Protein AF-A0A1A8GW87-F1 (afdb_monomer_lite)

Structure (mmCIF, N/CA/C/O backbone):
data_AF-A0A1A8GW87-F1
#
_entry.id   AF-A0A1A8GW87-F1
#
loop_
_atom_site.group_PDB
_atom_site.id
_atom_site.type_symbol
_atom_site.label_atom_id
_atom_site.label_alt_id
_atom_site.label_comp_id
_atom_site.label_asym_id
_atom_site.label_entity_id
_atom_site.label_seq_id
_atom_site.pdbx_PDB_ins_code
_atom_site.Cartn_x
_atom_site.Cartn_y
_atom_site.Cartn_z
_atom_site.occupancy
_atom_site.B_iso_or_equiv
_atom_site.auth_seq_id
_atom_site.auth_comp_id
_atom_site.auth_asym_id
_atom_site.auth_atom_id
_atom_site.pdbx_PDB_model_num
ATOM 1 N N . PRO A 1 1 ? -24.512 -57.354 -0.047 1.00 41.69 1 PRO A N 1
ATOM 2 C CA . PRO A 1 1 ? -24.000 -56.115 0.581 1.00 41.69 1 PRO A CA 1
ATOM 3 C C . PRO A 1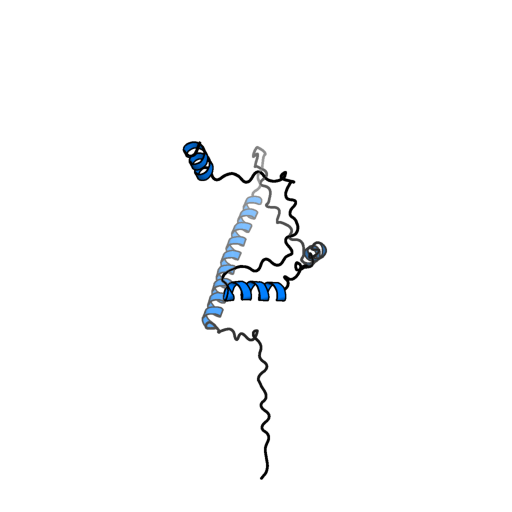 1 ? -22.512 -55.915 0.255 1.00 41.69 1 PRO A C 1
ATOM 5 O O . PRO A 1 1 ? -21.663 -56.578 0.838 1.00 41.69 1 PRO A O 1
ATOM 8 N N . VAL A 1 2 ? -22.211 -55.064 -0.728 1.00 41.47 2 VAL A N 1
ATOM 9 C CA . VAL A 1 2 ? -20.835 -54.670 -1.067 1.00 41.47 2 VAL A CA 1
ATOM 10 C C . VAL A 1 2 ? -20.793 -53.146 -1.018 1.00 41.47 2 VAL A C 1
ATOM 12 O O . VAL A 1 2 ? -21.455 -52.480 -1.809 1.00 41.47 2 VAL A O 1
ATOM 15 N N . GLU A 1 3 ? -20.085 -52.605 -0.031 1.00 46.72 3 GLU A N 1
ATOM 16 C CA . GLU A 1 3 ? -19.900 -51.169 0.182 1.00 46.72 3 GLU A CA 1
ATOM 17 C C . GLU A 1 3 ? -18.801 -50.653 -0.759 1.00 46.72 3 GLU A C 1
ATOM 19 O O . GLU A 1 3 ? -17.634 -51.023 -0.630 1.00 46.72 3 GLU A O 1
ATOM 24 N N . ILE A 1 4 ? -19.160 -49.796 -1.715 1.00 53.28 4 ILE A N 1
ATOM 25 C CA . ILE A 1 4 ? -18.197 -49.087 -2.566 1.00 53.28 4 ILE A CA 1
ATOM 26 C C . ILE A 1 4 ? -17.967 -47.711 -1.939 1.00 53.28 4 ILE A C 1
ATOM 28 O O . ILE A 1 4 ? -18.807 -46.820 -2.050 1.00 53.28 4 ILE A O 1
ATOM 32 N N . LYS A 1 5 ? -16.821 -47.519 -1.275 1.00 51.31 5 LYS A N 1
ATOM 33 C CA . LYS A 1 5 ? -16.384 -46.190 -0.824 1.00 51.31 5 LYS A CA 1
ATOM 34 C C . LYS A 1 5 ? -15.950 -45.359 -2.032 1.00 51.31 5 LYS A C 1
ATOM 36 O O . LYS A 1 5 ? -14.882 -45.584 -2.594 1.00 51.31 5 LYS A O 1
ATOM 41 N N . GLN A 1 6 ? -16.763 -44.376 -2.409 1.00 53.22 6 GLN A N 1
ATOM 42 C CA . GLN A 1 6 ? -16.351 -43.312 -3.323 1.00 53.22 6 GLN A CA 1
ATOM 43 C C . GLN A 1 6 ? -15.390 -42.367 -2.592 1.00 53.22 6 GLN A C 1
ATOM 45 O O . GLN A 1 6 ? -15.742 -41.753 -1.586 1.00 53.22 6 GLN A O 1
ATOM 50 N N . LYS A 1 7 ? -14.156 -42.262 -3.088 1.00 56.09 7 LYS A N 1
ATOM 51 C CA . LYS A 1 7 ? -13.172 -41.280 -2.630 1.00 56.09 7 LYS A CA 1
ATOM 52 C C . LYS A 1 7 ? -13.390 -40.000 -3.440 1.00 56.09 7 LYS A C 1
ATOM 54 O O . LYS A 1 7 ? -13.170 -40.003 -4.645 1.00 56.09 7 LYS A O 1
ATOM 59 N N . MET A 1 8 ? -13.867 -38.933 -2.800 1.00 49.59 8 MET A N 1
ATOM 60 C CA . MET A 1 8 ? -13.921 -37.609 -3.424 1.00 49.59 8 MET A CA 1
ATOM 61 C C . MET A 1 8 ? -12.509 -37.017 -3.468 1.00 49.59 8 MET A C 1
ATOM 63 O O . MET A 1 8 ? -11.882 -36.831 -2.427 1.00 49.59 8 MET A O 1
ATOM 67 N N . GLU A 1 9 ? -12.013 -36.726 -4.668 1.00 59.53 9 GLU A N 1
ATOM 68 C CA . GLU A 1 9 ? -10.845 -35.870 -4.877 1.00 59.53 9 GLU A CA 1
ATOM 69 C C . GLU A 1 9 ? -11.322 -34.422 -5.034 1.00 59.53 9 GLU A C 1
ATOM 71 O O . GLU A 1 9 ? -12.199 -34.128 -5.848 1.00 59.53 9 GLU A O 1
ATOM 76 N N . THR A 1 10 ? -10.776 -33.509 -4.234 1.00 57.62 10 THR A N 1
ATOM 77 C CA . THR A 1 10 ? -11.058 -32.074 -4.335 1.00 57.62 10 THR A CA 1
ATOM 78 C C . THR A 1 10 ? -10.072 -31.405 -5.301 1.00 57.62 10 THR A C 1
ATOM 80 O O . THR A 1 10 ? -8.873 -31.696 -5.255 1.00 57.62 10 THR A O 1
ATOM 83 N N . PRO A 1 11 ? -10.526 -30.486 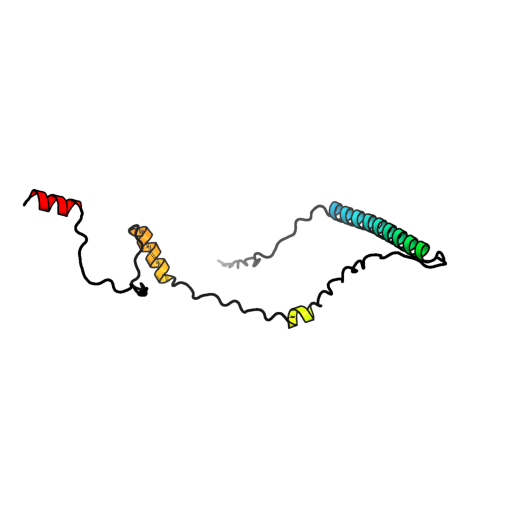-6.176 1.00 58.44 11 PRO A N 1
ATOM 84 C CA . PRO A 1 11 ? -9.636 -29.772 -7.079 1.00 58.44 11 PRO A CA 1
ATOM 85 C C . PRO A 1 11 ? -8.837 -28.730 -6.291 1.00 58.44 11 PRO A C 1
ATOM 87 O O . PRO A 1 11 ? -9.355 -27.695 -5.872 1.00 58.44 11 PRO A O 1
ATOM 90 N N . SER A 1 12 ? -7.550 -29.003 -6.093 1.00 57.72 12 SER A N 1
ATOM 91 C CA . SER A 1 12 ? -6.590 -28.024 -5.585 1.00 57.72 12 SER A CA 1
ATOM 92 C C . SER A 1 12 ? -6.289 -26.999 -6.685 1.00 57.72 12 SER A C 1
ATOM 94 O O . SER A 1 12 ? -5.472 -27.238 -7.572 1.00 57.72 12 SER A O 1
ATOM 96 N N . GLY A 1 13 ? -6.994 -25.867 -6.672 1.00 62.59 13 GLY A N 1
ATOM 97 C CA . GLY A 1 13 ? -6.798 -24.766 -7.616 1.00 62.59 13 GLY A CA 1
ATOM 98 C C . GLY A 1 13 ? -6.857 -23.422 -6.900 1.00 62.59 13 GLY A C 1
ATOM 99 O O . GLY A 1 13 ? -7.938 -22.907 -6.638 1.00 62.59 13 GLY A O 1
ATOM 100 N N . GLY A 1 14 ? -5.694 -22.866 -6.556 1.00 71.56 14 GLY A N 1
ATOM 101 C CA . GLY A 1 14 ? -5.579 -21.610 -5.810 1.00 71.56 14 GLY A CA 1
ATOM 102 C C . GLY A 1 14 ? -5.787 -20.338 -6.645 1.00 71.56 14 GLY A C 1
ATOM 103 O O . GLY A 1 14 ? -5.744 -20.357 -7.875 1.00 71.56 14 GLY A O 1
ATOM 104 N N . LEU A 1 15 ? -5.930 -19.224 -5.917 1.00 66.88 15 LEU A N 1
ATOM 105 C CA . LEU A 1 15 ? -6.212 -17.821 -6.291 1.00 66.88 15 LEU A CA 1
ATOM 106 C C . LEU A 1 15 ? -5.467 -17.233 -7.513 1.00 66.88 15 LEU A C 1
ATOM 108 O O . LEU A 1 15 ? -5.811 -16.156 -7.989 1.00 66.88 15 LEU A O 1
ATOM 112 N N . TRP A 1 16 ? -4.456 -17.919 -8.039 1.00 66.75 16 TRP A N 1
ATOM 113 C CA . TRP A 1 16 ? -3.618 -17.443 -9.142 1.00 66.75 16 TRP A CA 1
ATOM 114 C C . TRP A 1 16 ? -4.024 -17.970 -10.518 1.00 66.75 16 TRP A C 1
ATOM 116 O O . TRP A 1 16 ? -3.422 -17.592 -11.523 1.00 66.75 16 TRP A O 1
ATOM 126 N N . ASN A 1 17 ? -5.066 -18.796 -10.597 1.00 64.75 17 ASN A N 1
ATOM 127 C CA . ASN A 1 17 ? -5.612 -19.211 -11.882 1.00 64.75 17 ASN A CA 1
ATOM 128 C C . ASN A 1 17 ? -6.568 -18.148 -12.422 1.00 64.75 17 ASN A C 1
ATOM 130 O O . ASN A 1 17 ? -7.745 -18.1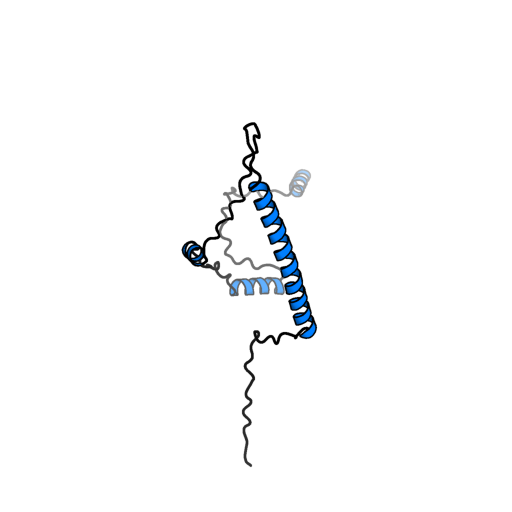15 -12.077 1.00 64.75 17 ASN A O 1
ATOM 134 N N . ASN A 1 18 ? -6.049 -17.276 -13.288 1.00 62.44 18 ASN A N 1
ATOM 135 C CA . ASN A 1 18 ? -6.848 -16.268 -13.975 1.00 62.44 18 ASN A CA 1
ATOM 136 C C . ASN A 1 18 ? -6.863 -16.549 -15.490 1.00 62.44 18 ASN A C 1
ATOM 138 O O . ASN A 1 18 ? -5.881 -16.241 -16.179 1.00 62.44 18 ASN A O 1
ATOM 142 N N . PRO A 1 19 ? -7.932 -17.155 -16.041 1.00 64.94 19 PRO A N 1
ATOM 143 C CA . PRO A 1 19 ? -8.044 -17.353 -17.476 1.00 64.94 19 PRO A CA 1
ATOM 144 C C . PRO A 1 19 ? -8.359 -15.998 -18.114 1.00 64.94 19 PRO A C 1
ATOM 146 O O . PRO A 1 19 ? -9.461 -15.470 -17.988 1.00 64.94 19 PRO A O 1
ATOM 149 N N . ARG A 1 20 ? -7.368 -15.385 -18.770 1.00 63.38 20 ARG A N 1
ATOM 150 C CA . ARG A 1 20 ? -7.554 -14.078 -19.413 1.00 63.38 20 ARG A CA 1
ATOM 151 C C . ARG A 1 20 ? -8.672 -14.168 -20.453 1.00 63.38 20 ARG A C 1
ATOM 153 O O . ARG A 1 20 ? -8.561 -14.925 -21.415 1.00 63.38 20 ARG A O 1
ATOM 160 N N . LEU A 1 21 ? -9.703 -13.340 -20.285 1.00 56.50 21 LEU A N 1
ATOM 161 C CA . LEU A 1 21 ? -10.728 -13.096 -21.296 1.00 56.50 21 LEU A CA 1
ATOM 162 C C . LEU A 1 21 ? -10.049 -12.586 -22.571 1.00 56.50 21 LEU A C 1
ATOM 164 O O . LEU A 1 21 ? -9.459 -11.503 -22.591 1.00 56.50 21 LEU A O 1
ATOM 168 N N . SER A 1 22 ? -10.104 -13.375 -23.641 1.00 59.25 22 SER A N 1
ATOM 169 C CA . SER A 1 22 ? -9.583 -12.962 -24.936 1.00 59.25 22 SER A CA 1
ATOM 170 C C . SER A 1 22 ? -10.503 -11.892 -25.516 1.00 59.25 22 SER A C 1
ATOM 172 O O . SER A 1 22 ? -11.496 -12.206 -26.175 1.00 59.25 22 SER A O 1
ATOM 174 N N . ARG A 1 23 ? -10.167 -10.616 -25.304 1.00 59.97 23 ARG A N 1
ATOM 175 C CA . ARG A 1 23 ? -10.641 -9.551 -26.194 1.00 59.97 23 ARG A CA 1
ATOM 176 C C . ARG A 1 23 ? -10.376 -10.008 -27.633 1.00 59.97 23 ARG A C 1
ATOM 178 O O . ARG A 1 23 ? -9.298 -10.547 -27.895 1.00 59.97 23 ARG A O 1
ATOM 185 N N . SER A 1 24 ? -11.381 -9.879 -28.506 1.00 67.12 24 SER A N 1
ATOM 186 C CA . SER A 1 24 ? -11.413 -10.500 -29.837 1.00 67.12 24 SER A CA 1
ATOM 187 C C . SER A 1 24 ? -10.046 -10.419 -30.513 1.00 67.12 24 SER A C 1
ATOM 189 O O . SER A 1 24 ? -9.537 -9.336 -30.803 1.00 67.12 24 SER A O 1
ATOM 191 N N . ARG A 1 25 ? -9.435 -11.588 -30.735 1.00 76.56 25 ARG A N 1
ATOM 192 C CA . ARG A 1 25 ? -8.086 -11.758 -31.301 1.00 76.56 25 ARG A CA 1
ATOM 193 C C . ARG A 1 25 ? -7.871 -10.916 -32.562 1.00 76.56 25 ARG A C 1
ATOM 195 O O . ARG A 1 25 ? -6.751 -10.492 -32.828 1.00 76.56 25 ARG A O 1
ATOM 202 N N . LYS A 1 26 ? -8.946 -10.659 -33.312 1.00 87.38 26 LYS A N 1
ATOM 203 C CA . LYS A 1 26 ? -8.944 -9.829 -34.515 1.00 87.38 26 LYS A CA 1
ATOM 204 C C . LYS A 1 26 ? -8.589 -8.368 -34.220 1.00 87.38 26 LYS A C 1
ATOM 206 O O . LYS A 1 26 ? -7.684 -7.855 -34.861 1.00 87.38 26 LYS A O 1
ATOM 211 N N . GLU A 1 27 ? -9.216 -7.739 -33.224 1.00 88.69 27 GLU A N 1
ATOM 212 C CA . GLU A 1 27 ? -8.916 -6.348 -32.832 1.00 88.69 27 GLU A CA 1
ATOM 213 C C . GLU A 1 27 ? -7.466 -6.200 -32.366 1.00 88.69 27 GLU A C 1
ATOM 215 O O . GLU A 1 27 ? -6.785 -5.240 -32.711 1.00 88.69 27 GLU A O 1
ATOM 220 N N . ALA A 1 28 ? -6.967 -7.176 -31.603 1.00 88.06 28 ALA A N 1
ATOM 221 C CA . ALA A 1 28 ? -5.596 -7.146 -31.101 1.00 88.06 28 ALA A CA 1
ATOM 222 C C . ALA A 1 28 ? -4.559 -7.219 -32.235 1.00 88.06 28 ALA A C 1
ATOM 224 O O . ALA A 1 28 ? -3.547 -6.517 -32.197 1.00 88.06 28 ALA A O 1
ATOM 225 N N . LEU A 1 29 ? -4.815 -8.052 -33.248 1.00 90.44 29 LEU A N 1
ATOM 226 C CA . LEU A 1 29 ? -3.953 -8.161 -34.424 1.00 90.44 29 LEU A CA 1
ATOM 227 C C . LEU A 1 29 ? -4.025 -6.909 -35.303 1.00 90.44 29 LEU A C 1
ATOM 229 O O . LEU A 1 29 ? -2.995 -6.474 -35.814 1.00 90.44 29 LEU A O 1
ATOM 233 N N . ASP A 1 30 ? -5.207 -6.312 -35.442 1.00 94.38 30 ASP A N 1
ATOM 234 C CA . ASP A 1 30 ? -5.401 -5.097 -36.236 1.00 94.38 30 ASP A CA 1
ATOM 235 C C . ASP A 1 30 ? -4.697 -3.891 -35.595 1.00 94.38 30 ASP A C 1
ATOM 237 O O . ASP A 1 30 ? -3.913 -3.196 -36.238 1.00 94.38 30 ASP A O 1
ATOM 241 N N . MET A 1 31 ? -4.821 -3.743 -34.272 1.00 94.25 31 MET A N 1
ATOM 242 C CA . MET A 1 31 ? -4.062 -2.751 -33.502 1.00 94.25 31 MET A CA 1
ATOM 243 C C . MET A 1 31 ? -2.546 -2.955 -33.614 1.00 94.25 31 MET A C 1
ATOM 245 O O . MET A 1 31 ? -1.782 -1.989 -33.669 1.00 94.25 31 MET A O 1
ATOM 249 N N . GLN A 1 32 ? -2.082 -4.209 -33.640 1.00 92.31 32 GLN A N 1
ATOM 250 C CA . GLN A 1 32 ? -0.663 -4.503 -33.833 1.00 92.31 32 GLN A CA 1
ATOM 251 C C . GLN A 1 32 ? -0.192 -4.124 -35.244 1.00 92.31 32 GLN A C 1
ATOM 253 O O . GLN A 1 32 ? 0.941 -3.661 -35.393 1.00 92.31 32 GLN A O 1
ATOM 258 N N . ARG A 1 33 ? -1.034 -4.315 -36.264 1.00 95.75 33 ARG A N 1
ATOM 259 C CA . ARG A 1 33 ? -0.747 -3.930 -37.649 1.00 95.75 33 ARG A CA 1
ATOM 260 C C . ARG A 1 33 ? -0.626 -2.413 -37.788 1.00 95.75 33 ARG A C 1
ATOM 262 O O . ARG A 1 33 ? 0.422 -1.956 -38.234 1.00 95.75 33 ARG A O 1
ATOM 269 N N . LEU A 1 34 ? -1.617 -1.657 -37.312 1.00 96.38 34 LEU A N 1
ATOM 270 C CA . LEU A 1 34 ? -1.613 -0.188 -37.365 1.00 96.38 34 LEU A CA 1
ATOM 271 C C . LEU A 1 34 ? -0.361 0.401 -36.708 1.00 96.38 34 LEU A C 1
ATOM 273 O O . LEU A 1 34 ? 0.327 1.229 -37.296 1.00 96.38 34 LEU A O 1
ATOM 277 N N . ARG A 1 35 ? 0.023 -0.111 -35.530 1.00 95.19 35 ARG A N 1
ATOM 278 C CA . ARG A 1 35 ? 1.240 0.346 -34.842 1.00 95.19 35 ARG A CA 1
ATOM 279 C C . ARG A 1 35 ? 2.510 0.114 -35.670 1.00 95.19 35 ARG A C 1
ATOM 281 O O . ARG A 1 35 ? 3.436 0.920 -35.607 1.00 95.19 35 ARG A O 1
ATOM 288 N N . LYS A 1 36 ? 2.589 -0.996 -36.414 1.00 95.06 36 LYS A N 1
ATOM 289 C CA . LYS A 1 36 ? 3.735 -1.267 -37.295 1.00 95.06 36 LYS A CA 1
ATOM 290 C C . LYS A 1 36 ? 3.763 -0.280 -38.458 1.00 95.06 36 LYS A C 1
ATOM 292 O O . LYS A 1 36 ? 4.822 0.278 -38.726 1.00 95.06 36 LYS A O 1
ATOM 297 N N . GLU A 1 37 ? 2.625 -0.030 -39.092 1.00 96.44 37 GLU A N 1
ATOM 298 C CA . GLU A 1 37 ? 2.511 0.924 -40.201 1.00 96.44 37 GLU A CA 1
ATOM 299 C C . GLU A 1 37 ? 2.902 2.348 -39.763 1.00 96.44 37 GLU A C 1
ATOM 301 O O . GLU A 1 37 ? 3.757 2.974 -40.392 1.00 96.44 37 GLU A O 1
ATOM 306 N N . GLU A 1 38 ? 2.405 2.815 -38.613 1.00 94.69 38 GLU A N 1
ATOM 307 C CA . GLU A 1 38 ? 2.771 4.121 -38.042 1.00 94.69 38 GLU A CA 1
ATOM 308 C C . GLU A 1 38 ? 4.266 4.225 -37.697 1.00 94.69 38 GLU A C 1
ATOM 310 O O . GLU A 1 38 ? 4.894 5.277 -37.872 1.00 94.69 38 GLU A O 1
ATOM 315 N N . SER A 1 39 ? 4.875 3.127 -37.238 1.00 94.06 39 SER A N 1
ATOM 316 C CA . SER A 1 39 ? 6.303 3.115 -36.910 1.00 94.06 39 SER A CA 1
ATOM 317 C C . SER A 1 39 ? 7.192 3.305 -38.143 1.00 94.06 39 SER A C 1
ATOM 319 O O . SER A 1 39 ? 8.220 3.979 -38.053 1.00 94.06 39 SER A O 1
ATOM 321 N N . VAL A 1 40 ? 6.773 2.780 -39.301 1.00 95.50 40 VAL A N 1
ATOM 322 C CA . VAL A 1 40 ? 7.506 2.926 -40.568 1.00 95.50 40 VAL A CA 1
ATOM 323 C C . VAL A 1 40 ? 7.500 4.384 -41.017 1.00 95.50 40 VAL A C 1
ATOM 325 O O . VAL A 1 40 ? 8.562 4.928 -41.316 1.00 95.50 40 VAL A O 1
ATOM 328 N N . LEU A 1 41 ? 6.338 5.044 -40.983 1.00 92.38 41 LEU A N 1
ATOM 329 C CA . LEU A 1 41 ? 6.213 6.462 -41.346 1.00 92.38 41 LEU A CA 1
ATOM 330 C C . LEU A 1 41 ? 7.066 7.355 -40.438 1.00 92.38 41 LEU A C 1
ATOM 332 O O . LEU A 1 41 ? 7.767 8.253 -40.906 1.00 92.38 41 LEU A O 1
ATOM 336 N N . THR A 1 42 ? 7.073 7.058 -39.139 1.00 91.88 42 THR A N 1
ATOM 337 C CA . THR A 1 42 ? 7.876 7.802 -38.161 1.00 91.88 42 THR A CA 1
ATOM 338 C C . THR A 1 42 ? 9.376 7.617 -38.408 1.00 91.88 42 THR A C 1
ATOM 340 O O . THR A 1 42 ? 10.144 8.579 -38.331 1.00 91.88 42 THR A O 1
ATOM 343 N N . SER A 1 43 ? 9.809 6.391 -38.728 1.00 92.25 43 SER A N 1
ATOM 344 C CA . SER A 1 43 ? 11.208 6.111 -39.071 1.00 92.25 43 SER A CA 1
ATOM 345 C C . SER A 1 43 ? 11.622 6.845 -40.341 1.00 92.25 43 SER A C 1
ATOM 347 O O . SER A 1 43 ? 12.653 7.514 -40.354 1.00 92.25 43 SER A O 1
ATOM 349 N N . GLN A 1 44 ? 10.783 6.805 -41.376 1.00 92.12 44 GLN A N 1
ATOM 350 C CA . GLN A 1 44 ? 11.047 7.476 -42.644 1.00 92.12 44 GLN A CA 1
ATOM 351 C C . GLN A 1 44 ? 11.162 8.997 -42.474 1.00 92.12 44 GLN A C 1
ATOM 353 O O . GLN A 1 44 ? 12.092 9.615 -42.993 1.00 92.12 44 GLN A O 1
ATOM 358 N N . GLN A 1 45 ? 10.277 9.616 -41.689 1.00 91.12 45 GLN A N 1
ATOM 359 C CA . GLN A 1 45 ? 10.379 11.044 -41.388 1.00 91.12 45 GLN A CA 1
ATOM 360 C C . GLN A 1 45 ? 11.671 11.372 -40.624 1.00 91.12 45 GLN A C 1
ATOM 362 O O . GLN A 1 45 ? 12.330 12.384 -40.884 1.00 91.12 45 GLN A O 1
ATOM 367 N N . ARG A 1 46 ? 12.080 10.499 -39.698 1.00 88.38 46 ARG A N 1
ATOM 368 C CA . ARG A 1 46 ? 13.337 10.656 -38.962 1.00 88.38 46 ARG A CA 1
ATOM 369 C C . ARG A 1 46 ? 14.547 10.597 -39.892 1.00 88.38 46 ARG A C 1
ATOM 371 O O . ARG A 1 46 ? 15.457 11.407 -39.752 1.00 88.38 46 ARG A O 1
ATOM 378 N N . GLU A 1 47 ? 14.551 9.682 -40.848 1.00 90.31 47 GLU A N 1
ATOM 379 C CA . GLU A 1 47 ? 15.615 9.573 -41.844 1.00 90.31 47 GLU A CA 1
ATOM 380 C C . GLU A 1 47 ? 15.694 10.832 -42.708 1.00 90.31 47 GLU A C 1
ATOM 382 O O . GLU A 1 47 ? 16.764 11.431 -42.786 1.00 90.31 47 GLU A O 1
ATOM 387 N N . GLN A 1 48 ? 14.573 11.323 -43.246 1.00 85.44 48 GLN A N 1
ATOM 388 C CA . GLN A 1 48 ? 14.556 12.565 -44.032 1.00 85.44 48 GLN A CA 1
ATOM 389 C C . GLN A 1 48 ? 15.083 13.772 -43.241 1.00 85.44 48 GLN A C 1
ATOM 391 O O . GLN A 1 48 ? 15.868 14.567 -43.758 1.00 85.44 48 GLN A O 1
ATOM 396 N N . THR A 1 49 ? 14.698 13.901 -41.967 1.00 84.50 49 THR A N 1
ATOM 397 C CA . THR A 1 49 ? 15.190 14.996 -41.108 1.00 84.50 49 THR A CA 1
ATOM 398 C C . THR A 1 49 ? 16.673 14.879 -40.765 1.00 84.50 49 THR A C 1
ATOM 400 O O . THR A 1 49 ? 17.320 15.892 -40.501 1.00 84.50 49 THR A O 1
ATOM 403 N N . ASN A 1 50 ? 17.227 13.669 -40.749 1.00 82.75 50 ASN A N 1
ATOM 404 C CA . ASN A 1 50 ? 18.654 13.464 -40.535 1.00 82.75 50 ASN A CA 1
ATOM 405 C C . ASN A 1 50 ? 19.448 13.698 -41.823 1.00 82.75 50 ASN A C 1
ATOM 407 O O . ASN A 1 50 ? 20.465 14.385 -41.775 1.00 82.75 50 ASN A O 1
ATOM 411 N N . HIS A 1 51 ? 18.969 13.204 -42.967 1.00 73.81 51 HIS A N 1
ATOM 412 C CA . HIS A 1 51 ? 19.597 13.443 -44.266 1.00 73.81 51 HIS A CA 1
ATOM 413 C C . HIS A 1 51 ? 19.662 14.940 -44.600 1.00 73.81 51 HIS A C 1
ATOM 415 O O . HIS A 1 51 ? 20.737 15.427 -44.942 1.00 73.81 51 HIS A O 1
ATOM 421 N N . SER A 1 52 ? 18.585 15.708 -44.381 1.00 70.56 52 SER A N 1
ATOM 422 C CA . SER A 1 52 ? 18.598 17.161 -44.627 1.00 70.56 52 SER A CA 1
ATOM 423 C C . SER A 1 52 ? 19.584 17.928 -43.733 1.00 70.56 52 SER A C 1
ATOM 425 O O . SER A 1 52 ? 20.204 18.896 -44.175 1.00 70.56 52 SER A O 1
ATOM 427 N N . LYS A 1 53 ? 19.801 17.486 -42.485 1.00 67.62 53 LYS A N 1
ATOM 428 C CA . LYS A 1 53 ? 20.829 18.063 -41.597 1.00 67.62 53 LYS A CA 1
ATOM 429 C C . LYS A 1 53 ? 22.247 17.777 -42.085 1.00 67.62 53 LYS A C 1
ATOM 431 O O . LYS A 1 53 ? 23.114 18.635 -41.941 1.00 67.62 53 LYS A O 1
ATOM 436 N N . VAL A 1 54 ? 22.485 16.592 -42.646 1.00 65.44 54 VAL A N 1
ATOM 437 C CA . VAL A 1 54 ? 23.795 16.215 -43.197 1.00 65.44 54 VAL A CA 1
ATOM 438 C C . VAL A 1 54 ? 24.081 16.982 -44.494 1.00 65.44 54 VAL A C 1
ATOM 440 O O . VAL A 1 54 ? 25.198 17.468 -44.673 1.00 65.44 54 VAL A O 1
ATOM 443 N N . GLU A 1 55 ? 23.078 17.186 -45.354 1.00 58.97 55 GLU A N 1
ATOM 444 C CA . GLU A 1 55 ? 23.206 18.025 -46.558 1.00 58.97 55 GLU A CA 1
ATOM 445 C C . GLU A 1 55 ? 23.456 19.506 -46.221 1.00 58.97 55 GLU A C 1
ATOM 447 O O . GLU A 1 55 ? 24.307 20.155 -46.830 1.00 58.97 55 GLU A O 1
ATOM 452 N N . ALA A 1 56 ? 22.796 20.048 -45.191 1.00 56.88 56 ALA A N 1
ATOM 453 C CA . ALA A 1 56 ? 23.067 21.407 -44.712 1.00 56.88 56 ALA A CA 1
ATOM 454 C C . ALA A 1 56 ? 24.499 21.574 -44.167 1.00 56.88 56 ALA A C 1
ATOM 456 O O . ALA A 1 56 ? 25.076 22.654 -44.280 1.00 56.88 56 ALA A O 1
ATOM 457 N N . ALA A 1 57 ? 25.082 20.508 -43.612 1.00 57.78 57 ALA A N 1
ATOM 458 C CA . ALA A 1 57 ? 26.449 20.492 -43.094 1.00 57.78 57 ALA A CA 1
ATOM 459 C C . ALA A 1 57 ? 27.531 20.291 -44.174 1.00 57.78 57 ALA A C 1
ATOM 461 O O . ALA A 1 57 ? 28.709 20.483 -43.881 1.00 57.78 57 ALA A O 1
ATOM 462 N N . SER A 1 58 ? 27.162 19.913 -45.403 1.00 53.38 58 SER A N 1
ATOM 463 C CA . SER A 1 58 ? 28.106 19.657 -46.506 1.00 53.38 58 SER A CA 1
ATOM 464 C C . SER A 1 58 ? 28.180 20.787 -47.544 1.00 53.38 58 SER A C 1
ATOM 466 O O . SER A 1 58 ? 29.007 20.730 -48.453 1.00 53.38 58 SER A O 1
ATOM 468 N N . ARG A 1 59 ? 27.400 21.869 -47.388 1.00 51.94 59 ARG A N 1
ATOM 469 C CA . ARG A 1 59 ? 27.614 23.117 -48.145 1.00 51.94 59 ARG A CA 1
ATOM 470 C C . ARG A 1 59 ? 28.866 23.830 -47.607 1.00 51.94 59 ARG A C 1
ATOM 472 O O . ARG A 1 59 ? 28.900 24.134 -46.414 1.00 51.94 59 ARG A O 1
ATOM 479 N N . PRO A 1 60 ? 29.890 24.124 -48.432 1.00 49.16 60 PRO A N 1
ATOM 480 C CA . PRO A 1 60 ? 31.126 24.707 -47.928 1.00 49.16 60 PRO A CA 1
ATOM 481 C C . PRO A 1 60 ? 30.893 26.179 -47.578 1.00 49.16 60 PRO A C 1
ATOM 483 O O . PRO A 1 60 ? 30.545 26.988 -48.437 1.00 49.16 60 PRO A O 1
ATOM 486 N N . VAL A 1 61 ? 31.073 26.524 -46.303 1.00 41.66 61 VAL A N 1
ATOM 487 C CA . VAL A 1 61 ? 31.024 27.906 -45.815 1.00 41.66 61 VAL A CA 1
ATOM 488 C C . VAL A 1 61 ? 32.455 28.413 -45.689 1.00 41.66 61 VAL A C 1
ATOM 490 O O . VAL A 1 61 ? 33.191 28.032 -44.781 1.00 41.66 61 VAL A O 1
ATOM 493 N N . THR A 1 62 ? 32.860 29.273 -46.619 1.00 46.16 62 THR A N 1
ATOM 494 C CA . THR A 1 62 ? 34.021 30.145 -46.442 1.00 46.16 62 THR A CA 1
ATOM 495 C C . THR A 1 62 ? 33.687 31.282 -45.476 1.00 46.16 62 THR A C 1
ATOM 497 O O . THR A 1 62 ? 32.576 31.805 -45.485 1.00 46.16 62 THR A O 1
ATOM 500 N N . SER A 1 63 ? 34.708 31.675 -44.712 1.00 41.84 63 SER A N 1
ATOM 501 C CA . SER A 1 63 ? 34.849 32.884 -43.887 1.00 41.84 63 SER A CA 1
ATOM 502 C C . SER A 1 63 ? 33.942 33.045 -42.660 1.00 41.84 63 SER A C 1
ATOM 504 O O . SER A 1 63 ? 32.776 33.412 -42.744 1.00 41.84 63 SER A O 1
ATOM 506 N N . SER A 1 64 ? 34.580 32.833 -41.505 1.00 55.81 64 SER A N 1
ATOM 507 C CA . SER A 1 64 ? 34.570 33.693 -40.313 1.00 55.81 64 SER A CA 1
ATOM 508 C C . SER A 1 64 ? 33.491 34.782 -40.222 1.00 55.81 64 SER A C 1
ATOM 510 O O . SER A 1 64 ? 33.547 35.766 -40.955 1.00 55.81 64 SER A O 1
ATOM 512 N N . LEU A 1 65 ? 32.623 34.680 -39.213 1.00 49.38 65 LEU A N 1
ATOM 513 C CA . LEU A 1 65 ? 32.512 35.602 -38.068 1.00 49.38 65 LEU A CA 1
ATOM 514 C C . LEU A 1 65 ? 31.211 35.313 -37.298 1.00 49.38 65 LEU A C 1
ATOM 516 O O . LEU A 1 65 ? 30.165 35.069 -37.888 1.00 49.38 65 LEU A O 1
ATOM 520 N N . LEU A 1 66 ? 31.308 35.393 -35.968 1.00 50.03 66 LEU A N 1
ATOM 521 C CA . LEU A 1 66 ? 30.221 35.685 -35.027 1.00 50.03 66 LEU A CA 1
ATOM 522 C C . LEU A 1 66 ? 28.929 34.861 -35.158 1.00 50.03 66 LEU A C 1
ATOM 524 O O . LEU A 1 66 ? 27.944 35.270 -35.767 1.00 50.03 66 LEU A O 1
ATOM 528 N N . ARG A 1 67 ? 28.855 33.785 -34.374 1.00 43.81 67 ARG A N 1
ATOM 529 C CA . ARG A 1 67 ? 27.637 33.516 -33.606 1.00 43.81 67 ARG A CA 1
ATOM 530 C C . ARG A 1 67 ? 28.034 32.917 -32.273 1.00 43.81 67 ARG A C 1
ATOM 532 O O . ARG A 1 67 ? 28.441 31.765 -32.186 1.00 43.81 67 ARG A O 1
ATOM 539 N N . GLU A 1 68 ? 27.908 33.737 -31.243 1.00 52.88 68 GLU A N 1
ATOM 540 C CA . GLU A 1 68 ? 27.852 33.322 -29.852 1.00 52.88 68 GLU A CA 1
ATOM 541 C C . GLU A 1 68 ? 26.592 32.463 -29.684 1.00 52.88 68 GLU A C 1
ATOM 543 O O . GLU A 1 68 ? 25.521 32.918 -29.291 1.00 52.88 68 GLU A O 1
ATOM 548 N N . SER A 1 69 ? 26.660 31.211 -30.136 1.00 50.34 69 SER A N 1
ATOM 549 C CA . SER A 1 69 ? 25.577 30.265 -29.947 1.00 50.34 69 SER A CA 1
ATOM 550 C C . SER A 1 69 ? 25.815 29.607 -28.604 1.00 50.34 69 SER A C 1
ATOM 552 O O . SER A 1 69 ? 26.641 28.700 -28.495 1.00 50.34 69 SER A O 1
ATOM 554 N N . ILE A 1 70 ? 25.109 30.131 -27.600 1.00 50.88 70 ILE A N 1
ATOM 555 C CA . ILE A 1 70 ? 24.675 29.458 -26.372 1.00 50.88 70 ILE A CA 1
ATOM 556 C C . ILE A 1 70 ? 25.021 27.974 -26.453 1.00 50.88 70 ILE A C 1
ATOM 558 O O . ILE A 1 70 ? 24.444 27.262 -27.284 1.00 50.88 70 ILE A O 1
ATOM 562 N N . GLN A 1 71 ? 25.969 27.526 -25.624 1.00 53.72 71 GLN A N 1
ATOM 563 C CA . GLN A 1 71 ? 26.249 26.108 -25.438 1.00 53.72 71 GLN A CA 1
ATOM 564 C C . GLN A 1 71 ? 24.950 25.447 -24.984 1.00 53.72 71 GLN A C 1
ATOM 566 O O . GLN A 1 71 ? 24.605 25.402 -23.806 1.00 53.72 71 GLN A O 1
ATOM 571 N N . ARG A 1 72 ? 24.169 24.975 -25.952 1.00 50.97 72 ARG A N 1
ATOM 572 C CA . ARG A 1 72 ? 23.023 24.118 -25.720 1.00 50.97 72 ARG A CA 1
ATOM 573 C C . ARG A 1 72 ? 23.644 22.823 -25.244 1.00 50.97 72 ARG A C 1
ATOM 575 O O . ARG A 1 72 ? 24.097 22.028 -26.064 1.00 50.97 72 ARG A O 1
ATOM 582 N N . HIS A 1 73 ? 23.733 22.666 -23.925 1.00 56.16 73 HIS A N 1
ATOM 583 C CA . HIS A 1 73 ? 24.067 21.398 -23.307 1.00 56.16 73 HIS A CA 1
ATOM 584 C C . HIS A 1 73 ? 23.204 20.335 -23.990 1.00 56.16 73 HIS A C 1
ATOM 586 O O . HIS A 1 73 ? 21.977 20.342 -23.874 1.00 56.16 73 HIS A O 1
ATOM 592 N N . GLN A 1 74 ? 23.853 19.476 -24.780 1.00 59.25 74 GLN A N 1
ATOM 593 C CA . GLN A 1 74 ? 23.287 18.200 -25.195 1.00 59.25 74 GLN A CA 1
ATOM 594 C C . GLN A 1 74 ? 22.650 17.597 -23.942 1.00 59.25 74 GLN A C 1
ATOM 596 O O . GLN A 1 74 ? 23.333 17.574 -22.911 1.00 59.25 74 GLN A O 1
ATOM 601 N N . PRO A 1 75 ? 21.375 17.166 -23.965 1.00 55.34 75 PRO A N 1
ATOM 602 C CA . PRO A 1 75 ? 20.828 16.460 -22.826 1.00 55.34 75 PRO A CA 1
ATOM 603 C C . PRO A 1 75 ? 21.728 15.246 -22.629 1.00 55.34 75 PRO A C 1
ATOM 605 O O . PRO A 1 75 ? 21.726 14.329 -23.450 1.00 55.34 75 PRO A O 1
ATOM 608 N N . GLN A 1 76 ? 22.560 15.286 -21.583 1.00 60.69 76 GLN A N 1
ATOM 609 C CA . GLN A 1 76 ? 23.320 14.131 -21.149 1.00 60.69 76 GLN A CA 1
ATOM 610 C C . GLN A 1 76 ? 22.276 13.047 -20.963 1.00 60.69 76 GLN A C 1
ATOM 612 O O . GLN A 1 76 ? 21.424 13.134 -20.077 1.00 60.69 76 GLN A O 1
ATOM 617 N N . THR A 1 77 ? 22.286 12.061 -21.853 1.00 59.41 77 THR A N 1
ATOM 618 C CA . THR A 1 77 ? 21.450 10.888 -21.688 1.00 59.41 77 THR A CA 1
ATOM 619 C C . THR A 1 77 ? 21.826 10.346 -20.323 1.00 59.41 77 THR A C 1
ATOM 621 O O . THR A 1 77 ? 22.988 9.983 -20.121 1.00 59.41 77 THR A O 1
ATOM 624 N N . SER A 1 78 ? 20.904 10.376 -19.362 1.00 64.00 78 SER A N 1
ATOM 625 C CA . SER A 1 78 ? 21.159 9.817 -18.045 1.00 64.00 78 SER A CA 1
ATOM 626 C C . SER A 1 78 ? 21.554 8.361 -18.265 1.00 64.00 78 SER A C 1
ATOM 628 O O . SER A 1 78 ? 20.743 7.537 -18.694 1.00 64.00 78 SER A O 1
ATOM 630 N N . ARG A 1 79 ? 22.848 8.058 -18.097 1.00 69.62 79 ARG A N 1
ATOM 631 C CA . ARG A 1 79 ? 23.393 6.719 -18.305 1.00 69.62 79 ARG A CA 1
ATOM 632 C C . ARG A 1 79 ? 22.788 5.852 -17.213 1.00 69.62 79 ARG A C 1
ATOM 634 O O . ARG A 1 79 ? 23.284 5.824 -16.089 1.00 69.62 79 ARG A O 1
ATOM 641 N N . ARG A 1 80 ? 21.650 5.222 -17.514 1.00 70.25 80 ARG A N 1
ATOM 642 C CA . ARG A 1 80 ? 20.979 4.326 -16.577 1.00 70.25 80 ARG A CA 1
ATOM 643 C C . ARG A 1 80 ? 21.980 3.235 -16.216 1.00 70.25 80 ARG A C 1
ATOM 645 O O . ARG A 1 80 ? 22.558 2.605 -17.101 1.00 70.25 80 ARG A O 1
ATOM 652 N N . ARG A 1 81 ? 22.232 3.068 -14.918 1.00 69.12 81 ARG A N 1
ATOM 653 C CA . ARG A 1 81 ? 23.078 1.985 -14.411 1.00 69.12 81 ARG A CA 1
ATOM 654 C C . ARG A 1 81 ? 22.482 0.653 -14.876 1.00 69.12 81 ARG A C 1
ATOM 656 O O . ARG A 1 81 ? 21.257 0.512 -14.907 1.00 69.12 81 ARG A O 1
ATOM 663 N N . CYS A 1 82 ? 23.325 -0.299 -15.283 1.00 78.38 82 CYS A N 1
ATOM 664 C CA . CYS A 1 82 ? 22.827 -1.623 -15.643 1.00 78.38 82 CYS A CA 1
ATOM 665 C C . CYS A 1 82 ? 22.224 -2.301 -14.402 1.00 78.38 82 CYS A C 1
ATOM 667 O O . CYS A 1 82 ? 22.544 -1.947 -13.263 1.00 78.38 82 CYS A O 1
ATOM 669 N N . ALA A 1 83 ? 21.320 -3.259 -14.623 1.00 74.19 83 ALA A N 1
ATOM 670 C CA . ALA A 1 83 ? 20.566 -3.900 -13.545 1.00 74.19 83 ALA A CA 1
ATOM 671 C C . ALA A 1 83 ? 21.480 -4.508 -12.467 1.00 74.19 83 ALA A C 1
ATOM 673 O O . ALA A 1 83 ? 21.152 -4.456 -11.285 1.00 74.19 83 ALA A O 1
ATOM 674 N N . GLU A 1 84 ? 22.646 -5.014 -12.865 1.00 76.00 84 GLU A N 1
ATOM 675 C CA . GLU A 1 84 ? 23.662 -5.549 -11.959 1.00 76.00 84 GLU A CA 1
ATOM 676 C C . GLU A 1 84 ? 24.242 -4.459 -11.053 1.00 76.00 84 GLU A C 1
ATOM 678 O O . GLU A 1 84 ? 24.200 -4.598 -9.835 1.00 76.00 84 GLU A O 1
ATOM 683 N N . THR A 1 85 ? 24.669 -3.314 -11.600 1.00 75.06 85 THR A N 1
ATOM 684 C CA . THR A 1 85 ? 25.169 -2.193 -10.784 1.00 75.06 85 THR A CA 1
ATOM 685 C C . THR A 1 85 ? 24.082 -1.593 -9.889 1.00 75.06 85 THR A C 1
ATOM 687 O O . THR A 1 85 ? 24.387 -1.090 -8.813 1.00 75.06 85 THR A O 1
ATOM 690 N N . CYS A 1 86 ? 22.808 -1.630 -10.289 1.00 72.25 86 CYS A N 1
ATOM 691 C CA . CYS A 1 86 ? 21.711 -1.223 -9.405 1.00 72.25 86 CYS A CA 1
ATOM 692 C C . CYS A 1 86 ? 21.540 -2.181 -8.222 1.00 72.25 86 CYS A C 1
ATOM 694 O O . CYS A 1 86 ? 21.371 -1.711 -7.102 1.00 72.25 86 CYS A O 1
ATOM 696 N N . ARG A 1 87 ? 21.620 -3.498 -8.452 1.00 72.81 87 ARG A N 1
ATOM 697 C CA . ARG A 1 87 ? 21.494 -4.516 -7.395 1.00 72.81 87 ARG A CA 1
ATOM 698 C C . ARG A 1 87 ? 22.659 -4.482 -6.410 1.00 72.81 87 ARG A C 1
ATOM 700 O O . ARG A 1 87 ? 22.428 -4.621 -5.220 1.00 72.81 87 ARG A O 1
ATOM 707 N N . LEU A 1 88 ? 23.880 -4.244 -6.893 1.00 73.75 88 LEU A N 1
ATOM 708 C CA . LEU A 1 88 ? 25.078 -4.177 -6.045 1.00 73.75 88 LEU A CA 1
ATOM 709 C C . LEU A 1 88 ? 25.090 -2.974 -5.088 1.00 73.75 88 LEU A C 1
ATOM 711 O O . LEU A 1 88 ? 25.783 -3.016 -4.084 1.00 73.75 88 LEU A O 1
ATOM 715 N N . ASN A 1 89 ? 24.339 -1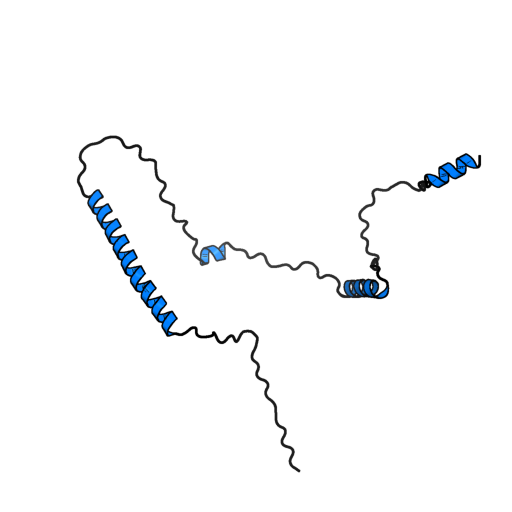.911 -5.395 1.00 67.12 89 ASN A N 1
ATOM 716 C CA . ASN A 1 89 ? 24.280 -0.689 -4.583 1.00 67.12 89 ASN A CA 1
ATOM 717 C C . ASN A 1 89 ? 22.958 -0.539 -3.808 1.00 67.12 89 ASN A C 1
ATOM 719 O O . ASN A 1 89 ? 22.704 0.524 -3.248 1.00 67.12 89 ASN A O 1
ATOM 723 N N . TYR A 1 90 ? 22.093 -1.556 -3.827 1.00 68.06 90 TYR A N 1
ATOM 724 C CA . TYR A 1 90 ? 20.860 -1.587 -3.044 1.00 68.06 90 TYR A CA 1
ATOM 725 C C . TYR A 1 90 ? 21.021 -2.632 -1.944 1.00 68.06 90 TYR A C 1
ATOM 727 O O . TYR A 1 90 ? 20.675 -3.802 -2.118 1.00 68.06 90 TYR A O 1
ATOM 735 N N . GLU A 1 91 ? 21.544 -2.208 -0.797 1.00 76.56 91 GLU A N 1
ATOM 736 C CA . GLU A 1 91 ? 21.314 -2.954 0.434 1.00 76.56 91 GLU A CA 1
ATOM 737 C C . GLU A 1 91 ? 19.822 -2.823 0.745 1.00 76.56 91 GLU A C 1
ATOM 739 O O . GLU A 1 91 ? 19.326 -1.741 1.054 1.00 76.56 91 GLU A O 1
ATOM 744 N N . GLN A 1 92 ? 19.062 -3.903 0.546 1.00 77.19 92 GLN A N 1
ATOM 745 C CA . GLN A 1 92 ? 17.661 -3.905 0.946 1.00 77.19 92 GLN A CA 1
ATOM 746 C C . GLN A 1 92 ? 17.614 -3.893 2.469 1.00 77.19 92 GLN A C 1
ATOM 748 O O . GLN A 1 92 ? 18.026 -4.860 3.114 1.00 77.19 92 GLN A O 1
ATOM 753 N N . GLU A 1 93 ? 17.102 -2.801 3.031 1.00 83.12 93 GLU A N 1
ATOM 754 C CA . GLU A 1 93 ? 16.733 -2.764 4.436 1.00 83.12 93 GLU A CA 1
ATOM 755 C C . GLU A 1 93 ? 15.756 -3.911 4.701 1.00 83.12 93 GLU A C 1
ATOM 757 O O . GLU A 1 93 ? 14.731 -4.066 4.028 1.00 83.12 93 GLU A O 1
ATOM 762 N N . LYS A 1 94 ? 16.115 -4.777 5.648 1.00 85.69 94 LYS A N 1
ATOM 763 C CA . LYS A 1 94 ? 15.251 -5.888 6.025 1.00 85.69 94 LYS A CA 1
ATOM 764 C C . LYS A 1 94 ? 14.038 -5.303 6.729 1.00 85.69 94 LYS A C 1
ATOM 766 O O . LYS A 1 94 ? 14.184 -4.547 7.684 1.00 85.69 94 LYS A O 1
ATOM 771 N N . PHE A 1 95 ? 12.847 -5.677 6.275 1.00 86.06 95 PHE A N 1
ATOM 772 C CA . PHE A 1 95 ? 11.624 -5.333 6.983 1.00 86.06 95 PHE A CA 1
ATOM 773 C C . PHE A 1 95 ? 11.674 -5.924 8.396 1.00 86.06 95 PHE A C 1
ATOM 775 O O . PHE A 1 95 ? 11.659 -7.143 8.573 1.00 86.06 95 PHE A O 1
ATOM 782 N N . CYS A 1 96 ? 11.731 -5.043 9.387 1.00 85.88 96 CYS A N 1
ATOM 783 C CA . CYS A 1 96 ? 11.657 -5.385 10.797 1.00 85.88 96 CYS A CA 1
ATOM 784 C C . CYS A 1 96 ? 10.267 -4.971 11.291 1.00 85.88 96 CYS A C 1
ATOM 786 O O . CYS A 1 96 ? 10.064 -3.786 11.572 1.00 85.88 96 CYS A O 1
ATOM 788 N N . PRO A 1 97 ? 9.283 -5.891 11.350 1.00 83.38 97 PRO A N 1
ATOM 789 C CA . PRO A 1 97 ? 7.985 -5.553 11.911 1.00 83.38 97 PRO A CA 1
ATOM 790 C C . PRO A 1 97 ? 8.175 -5.052 13.343 1.00 83.38 97 PRO A C 1
ATOM 792 O O . PRO A 1 97 ? 8.973 -5.603 14.106 1.00 83.38 97 PRO A O 1
ATOM 795 N N . GLY A 1 98 ? 7.447 -3.994 13.699 1.00 83.50 98 GLY A N 1
ATOM 796 C CA . GLY A 1 98 ? 7.423 -3.510 15.075 1.00 83.50 98 GLY A CA 1
ATOM 797 C C . GLY A 1 98 ? 6.901 -4.587 16.039 1.00 83.50 98 GLY A C 1
ATOM 798 O O . GLY A 1 98 ? 6.296 -5.568 15.596 1.00 83.50 98 GLY A O 1
ATOM 799 N N . PRO A 1 99 ? 7.101 -4.412 17.357 1.00 86.00 99 PRO A N 1
ATOM 800 C CA . PRO A 1 99 ? 6.589 -5.342 18.357 1.00 86.00 99 PRO A CA 1
ATOM 801 C C . PRO A 1 99 ? 5.093 -5.610 18.159 1.00 86.00 99 PRO A C 1
ATOM 803 O O . PRO A 1 99 ? 4.291 -4.677 18.065 1.00 86.00 99 PRO A O 1
ATOM 806 N N . THR A 1 100 ? 4.713 -6.887 18.087 1.00 83.94 100 THR A N 1
ATOM 807 C CA . THR A 1 100 ? 3.308 -7.287 17.973 1.00 83.94 100 THR A CA 1
ATOM 808 C C . THR A 1 100 ? 2.536 -6.771 19.187 1.00 83.94 100 THR A C 1
ATOM 810 O O . THR A 1 100 ? 2.974 -6.945 20.325 1.00 83.94 100 THR A O 1
ATOM 813 N N . ARG A 1 101 ? 1.380 -6.134 18.961 1.00 82.69 101 ARG A N 1
ATOM 814 C CA . ARG A 1 101 ? 0.478 -5.742 20.056 1.00 82.69 101 ARG A CA 1
ATOM 815 C C . ARG A 1 101 ? -0.018 -7.005 20.764 1.00 82.69 101 ARG A C 1
ATOM 817 O O . ARG A 1 101 ? -0.345 -7.985 20.100 1.00 82.69 101 ARG A O 1
ATOM 824 N N . ASP A 1 102 ? -0.092 -6.973 22.092 1.00 88.19 102 ASP A N 1
ATOM 825 C CA . ASP A 1 102 ? -0.605 -8.094 22.883 1.00 88.19 102 ASP A CA 1
ATOM 826 C C . ASP A 1 102 ? -2.090 -8.341 22.555 1.00 88.19 102 ASP A C 1
ATOM 828 O O . ASP A 1 102 ? -2.965 -7.525 22.862 1.00 88.19 102 ASP A O 1
ATOM 832 N N . LEU A 1 103 ? -2.353 -9.474 21.897 1.00 90.12 103 LEU A N 1
ATOM 833 C CA . LEU A 1 103 ? -3.683 -9.867 21.440 1.00 90.12 103 LEU A CA 1
ATOM 834 C C . LEU A 1 103 ? -4.636 -10.150 22.605 1.00 90.12 103 LEU A C 1
ATOM 836 O O . LEU A 1 103 ? -5.833 -9.895 22.483 1.00 90.12 103 LEU A O 1
ATOM 840 N N . GLU A 1 104 ? -4.138 -10.648 23.738 1.00 91.75 104 GLU A N 1
ATOM 841 C CA . GLU A 1 104 ? -4.976 -10.915 24.908 1.00 91.75 104 GLU A CA 1
ATOM 842 C C . GLU A 1 104 ? -5.379 -9.620 25.605 1.00 91.75 104 GLU A C 1
ATOM 844 O O . GLU A 1 104 ? -6.534 -9.462 26.007 1.00 91.75 104 GLU A O 1
ATOM 849 N N . LYS A 1 105 ? -4.448 -8.664 25.696 1.00 89.81 105 LYS A N 1
ATOM 850 C CA . LYS A 1 105 ? -4.731 -7.318 26.202 1.00 89.81 105 LYS A CA 1
ATOM 851 C C . LYS A 1 105 ? -5.776 -6.606 25.345 1.00 89.81 105 LYS A C 1
ATOM 853 O O . LYS A 1 105 ? -6.724 -6.043 25.886 1.00 89.81 105 LYS A O 1
ATOM 858 N N . GLU A 1 106 ? -5.635 -6.667 24.023 1.00 91.81 106 GLU A N 1
ATOM 859 C CA . GLU A 1 106 ? -6.603 -6.069 23.099 1.00 91.81 106 GLU A CA 1
ATOM 860 C C . GLU A 1 106 ? -7.973 -6.756 23.194 1.00 91.81 106 GLU A C 1
ATOM 862 O O . GLU A 1 106 ? -9.003 -6.084 23.233 1.00 91.81 106 GLU A O 1
ATOM 867 N N . LYS A 1 107 ? -7.999 -8.088 23.318 1.00 92.94 107 LYS A N 1
ATOM 868 C CA . LYS A 1 107 ? -9.240 -8.842 23.519 1.00 92.94 107 LYS A CA 1
ATOM 869 C C . LYS A 1 107 ? -9.973 -8.395 24.786 1.00 92.94 107 LYS A C 1
ATOM 871 O O . LYS A 1 107 ? -11.174 -8.145 24.716 1.00 92.94 107 LYS A O 1
ATOM 876 N N . ARG A 1 108 ? -9.274 -8.267 25.920 1.00 91.88 108 ARG A N 1
ATOM 877 C CA . ARG A 1 108 ? -9.877 -7.802 27.184 1.00 91.88 108 ARG A CA 1
ATOM 878 C C . ARG A 1 108 ? -10.388 -6.366 27.083 1.00 91.88 108 ARG A C 1
ATOM 880 O O . ARG A 1 108 ? -11.539 -6.107 27.419 1.00 91.88 108 ARG A O 1
ATOM 887 N N . ARG A 1 109 ? -9.584 -5.463 26.511 1.00 93.31 109 ARG A N 1
ATOM 888 C CA . ARG A 1 109 ? -9.975 -4.070 26.247 1.00 93.31 109 ARG A CA 1
ATOM 889 C C . ARG A 1 109 ? -11.290 -3.991 25.468 1.00 93.31 109 ARG A C 1
ATOM 891 O O . ARG A 1 109 ? -12.208 -3.289 25.883 1.00 93.31 109 ARG A O 1
ATOM 898 N N . LEU A 1 110 ? -11.397 -4.736 24.368 1.00 93.31 110 LEU A N 1
ATOM 899 C CA . LEU A 1 110 ? -12.604 -4.758 23.538 1.00 93.31 110 LEU A CA 1
ATOM 900 C C . LEU A 1 110 ? -13.803 -5.374 24.266 1.00 93.31 110 LEU A C 1
ATOM 902 O O . LEU A 1 110 ? -14.918 -4.872 24.139 1.00 93.31 110 LEU A O 1
ATOM 906 N N . GLN A 1 111 ? -13.584 -6.423 25.061 1.00 95.19 111 GLN A N 1
ATOM 907 C CA . GLN A 1 111 ? -14.635 -7.011 25.892 1.00 95.19 111 GLN A CA 1
ATOM 908 C C . GLN A 1 111 ? -15.174 -6.017 26.928 1.00 95.19 111 GLN A C 1
ATOM 910 O O . GLN A 1 111 ? -16.389 -5.911 27.069 1.00 95.19 111 GLN A O 1
ATOM 915 N N . SER A 1 112 ? -14.305 -5.258 27.601 1.00 94.00 112 SER A N 1
ATOM 916 C CA . SER A 1 112 ? -14.710 -4.226 28.567 1.00 94.00 112 SER A CA 1
ATOM 917 C C . SER A 1 112 ? -15.539 -3.118 27.909 1.00 94.00 112 SER A C 1
ATOM 919 O O . SER A 1 112 ? -16.609 -2.753 28.402 1.00 94.00 112 SER A O 1
ATOM 921 N N . ILE A 1 113 ? -15.117 -2.663 26.724 1.00 95.38 113 ILE A N 1
ATOM 922 C CA . ILE A 1 113 ? -15.856 -1.661 25.946 1.00 95.38 113 ILE A CA 1
ATOM 923 C C . ILE A 1 113 ? -17.240 -2.190 25.556 1.00 95.38 113 ILE A C 1
ATOM 925 O O . ILE A 1 113 ? -18.225 -1.473 25.693 1.00 95.38 113 ILE A O 1
ATOM 929 N N . PHE A 1 114 ? -17.349 -3.438 25.100 1.00 94.69 114 PHE A N 1
ATOM 930 C CA . PHE A 1 114 ? -18.643 -4.001 24.701 1.00 94.69 114 PHE A CA 1
ATOM 931 C C . PHE A 1 114 ? -19.558 -4.329 25.881 1.00 94.69 114 PHE A C 1
ATOM 933 O O . PHE A 1 114 ? -20.773 -4.238 25.738 1.00 94.69 114 PHE A O 1
ATOM 940 N N . ALA A 1 115 ? -19.000 -4.697 27.033 1.00 93.06 115 ALA A N 1
ATOM 941 C CA . ALA A 1 115 ? -19.786 -5.034 28.214 1.00 93.06 115 ALA A CA 1
ATOM 942 C C . ALA A 1 115 ? -20.237 -3.796 29.007 1.00 93.06 115 ALA A C 1
ATOM 944 O O . ALA A 1 115 ? -21.388 -3.723 29.426 1.00 93.06 115 ALA A O 1
ATOM 945 N N . VAL A 1 116 ? -19.335 -2.836 29.236 1.00 91.06 116 VAL A N 1
ATOM 946 C CA . VAL A 1 116 ? -19.521 -1.715 30.182 1.00 91.06 116 VAL A CA 1
ATOM 947 C C . VAL A 1 116 ? -19.494 -0.350 29.480 1.00 91.06 116 VAL A C 1
ATOM 949 O O . VAL A 1 116 ? -19.889 0.657 30.064 1.00 91.06 116 VAL A O 1
ATOM 952 N N . GLY A 1 117 ? -19.041 -0.282 28.223 1.00 89.81 117 GLY A N 1
ATOM 953 C CA . GLY A 1 117 ? -18.906 0.976 27.478 1.00 89.81 117 GLY A CA 1
ATOM 954 C C . GLY A 1 117 ? -17.683 1.808 27.870 1.00 89.81 117 GLY A C 1
ATOM 955 O O . GLY A 1 117 ? -17.566 2.955 27.444 1.00 89.81 117 GLY A O 1
ATOM 956 N N . LYS A 1 118 ? -16.775 1.262 28.688 1.00 85.31 118 LYS A N 1
ATOM 957 C CA . LYS A 1 118 ? -15.565 1.944 29.166 1.00 85.31 118 LYS A CA 1
ATOM 958 C C . LYS A 1 118 ? -14.323 1.136 28.810 1.00 85.31 118 LYS A C 1
ATOM 960 O O . LYS A 1 118 ? -14.357 -0.089 28.767 1.00 85.31 118 LYS A O 1
ATOM 965 N N . GLU A 1 119 ? -13.223 1.829 28.548 1.00 84.00 119 GLU A N 1
ATOM 966 C CA . GLU A 1 119 ? -11.931 1.185 28.338 1.00 84.00 119 GLU A CA 1
ATOM 967 C C . GLU A 1 119 ? -11.377 0.695 29.682 1.00 84.00 119 GLU A C 1
ATOM 969 O O . GLU A 1 119 ? -11.325 1.448 30.653 1.00 84.00 119 GLU A O 1
ATOM 974 N N . GLU A 1 120 ? -10.979 -0.577 29.753 1.00 71.62 120 GLU A N 1
ATOM 975 C CA . GLU A 1 120 ? -10.242 -1.089 30.907 1.00 71.62 120 GLU A CA 1
ATOM 976 C C . GLU A 1 120 ? -8.824 -0.510 30.858 1.00 71.62 120 GLU A C 1
ATOM 978 O O . GLU A 1 120 ? -8.032 -0.853 29.974 1.00 71.62 120 GLU A O 1
ATOM 983 N N . SER A 1 121 ? -8.498 0.385 31.793 1.00 64.06 121 SER A N 1
ATOM 984 C CA . SER A 1 121 ? -7.132 0.856 31.986 1.00 64.06 121 SER A CA 1
ATOM 985 C C . SER A 1 121 ? -6.303 -0.313 32.504 1.00 64.06 121 SER A C 1
ATOM 987 O O . SER A 1 121 ? -6.206 -0.581 33.699 1.00 64.06 121 SER A O 1
ATOM 989 N N . SER A 1 122 ? -5.688 -1.058 31.584 1.00 59.81 122 SER A N 1
ATOM 990 C CA . SER A 1 122 ? -4.623 -1.974 31.967 1.00 59.81 122 SER A CA 1
ATOM 991 C C . SER A 1 122 ? -3.606 -1.147 32.746 1.00 59.81 122 SER A C 1
ATOM 993 O O . SER A 1 122 ? -3.055 -0.196 32.183 1.00 59.81 122 SER A O 1
ATOM 995 N N . SER A 1 123 ? -3.396 -1.488 34.013 1.00 57.44 123 SER A N 1
ATOM 996 C CA . SER A 1 123 ? -2.412 -0.863 34.892 1.00 57.44 123 SER A CA 1
ATOM 997 C C . SER A 1 123 ? -1.004 -1.158 34.361 1.00 57.44 123 SER A C 1
ATOM 999 O O . SER A 1 123 ? -0.306 -2.082 34.758 1.00 57.44 123 SER A O 1
ATOM 1001 N N . SER A 1 124 ? -0.658 -0.433 33.311 1.00 52.34 124 SER A N 1
ATOM 1002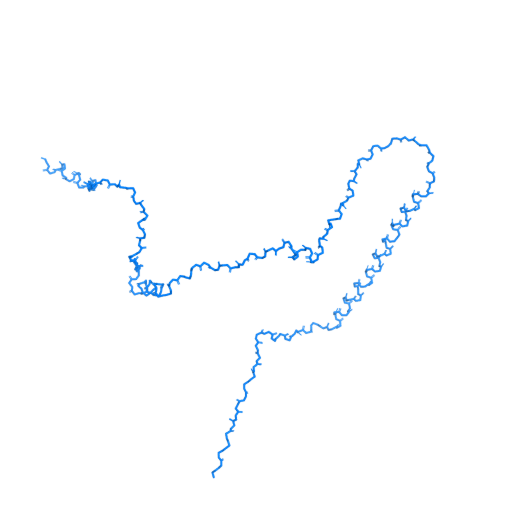 C CA . SER A 1 124 ? 0.649 -0.258 32.701 1.00 52.34 124 SER A CA 1
ATOM 1003 C C . SER A 1 124 ? 0.633 1.135 32.072 1.00 52.34 124 SER A C 1
ATOM 1005 O O . SER A 1 124 ? 1.029 1.342 30.921 1.00 52.34 124 SER A O 1
ATOM 1007 N N . GLU A 1 125 ? 0.078 2.094 32.805 1.00 52.53 125 GLU A N 1
ATOM 1008 C CA . GLU A 1 125 ? 0.448 3.478 32.626 1.00 52.53 125 GLU A CA 1
ATOM 1009 C C . GLU A 1 125 ? 1.922 3.521 33.030 1.00 52.53 125 GLU A C 1
ATOM 1011 O O . GLU A 1 125 ? 2.277 3.473 34.205 1.00 52.53 125 GLU A O 1
ATOM 1016 N N . SER A 1 126 ? 2.815 3.470 32.038 1.00 50.69 126 SER A N 1
ATOM 1017 C CA . SER A 1 126 ? 4.171 3.960 32.253 1.00 50.69 126 SER A CA 1
ATOM 1018 C C . SER A 1 126 ? 4.003 5.314 32.932 1.00 50.69 126 SER A C 1
ATOM 1020 O O . SER A 1 126 ? 3.242 6.118 32.384 1.00 50.69 126 SER A O 1
ATOM 1022 N N . PRO A 1 127 ? 4.676 5.603 34.058 1.00 48.16 127 PRO A N 1
ATOM 1023 C CA . PRO A 1 127 ? 4.667 6.948 34.581 1.00 48.16 127 PRO A CA 1
ATOM 1024 C C . PRO A 1 127 ? 5.359 7.798 33.519 1.00 48.16 127 PRO A C 1
ATOM 1026 O O . PRO A 1 127 ? 6.585 7.873 33.435 1.00 48.16 127 PRO A O 1
ATOM 1029 N N . ARG A 1 128 ? 4.572 8.408 32.626 1.00 46.03 128 ARG A N 1
ATOM 1030 C CA . ARG A 1 128 ? 4.978 9.664 32.024 1.00 46.03 128 ARG A CA 1
ATOM 1031 C C . ARG A 1 128 ? 5.204 10.523 33.242 1.00 46.03 128 ARG A C 1
ATOM 1033 O O . ARG A 1 128 ? 4.262 10.722 33.998 1.00 46.03 128 ARG A O 1
ATOM 1040 N N . LYS A 1 129 ? 6.466 10.879 33.480 1.00 45.53 129 LYS A N 1
ATOM 1041 C CA . LYS A 1 129 ? 6.882 11.783 34.543 1.00 45.53 129 LYS A CA 1
ATOM 1042 C C . LYS A 1 129 ? 5.863 12.915 34.611 1.00 45.53 129 LYS A C 1
ATOM 1044 O O . LYS A 1 129 ? 5.896 13.822 33.784 1.00 45.53 129 LYS A O 1
ATOM 1049 N N . THR A 1 130 ? 4.942 12.823 35.557 1.00 45.38 130 THR A N 1
ATOM 1050 C CA . THR A 1 130 ? 4.289 13.990 36.101 1.00 45.38 130 THR A CA 1
ATOM 1051 C C . THR A 1 130 ? 5.440 14.789 36.701 1.00 45.38 130 THR A C 1
ATOM 1053 O O . THR A 1 130 ? 6.206 14.238 37.502 1.00 45.38 130 THR A O 1
ATOM 1056 N N . PRO A 1 131 ? 5.691 16.036 36.266 1.00 43.91 131 PRO A N 1
ATOM 1057 C CA . PRO A 1 131 ? 6.485 16.903 37.109 1.00 43.91 131 PRO A CA 1
ATOM 1058 C C . PRO A 1 131 ? 5.721 16.970 38.431 1.00 43.91 131 PRO A C 1
ATOM 1060 O O . PRO A 1 131 ? 4.511 17.194 38.433 1.00 43.91 131 PRO A O 1
ATOM 1063 N N . VAL A 1 132 ? 6.424 16.638 39.510 1.00 50.38 132 VAL A N 1
ATOM 1064 C CA . VAL A 1 132 ? 5.976 16.753 40.896 1.00 50.38 132 VAL A CA 1
ATOM 1065 C C . VAL A 1 132 ? 5.139 18.025 41.028 1.00 50.38 132 VAL A C 1
ATOM 1067 O O . VAL A 1 132 ? 5.684 19.120 40.922 1.00 50.38 132 VAL A O 1
ATOM 1070 N N . GLN A 1 133 ? 3.825 17.881 41.188 1.00 51.19 133 GLN A N 1
ATOM 1071 C CA . GLN A 1 133 ? 3.018 18.938 41.775 1.00 51.19 133 GLN A CA 1
ATOM 1072 C C . GLN A 1 133 ? 2.936 18.611 43.261 1.00 51.19 133 GLN A C 1
ATOM 1074 O O . GLN A 1 133 ? 2.631 17.479 43.642 1.00 51.19 133 GLN A O 1
ATOM 1079 N N . GLU A 1 134 ? 3.357 19.590 44.055 1.00 51.47 134 GLU A N 1
ATOM 1080 C CA . GLU A 1 134 ? 3.228 19.658 45.508 1.00 51.47 134 GLU A CA 1
ATOM 1081 C C . GLU A 1 134 ? 1.836 19.227 45.996 1.00 51.47 134 GLU A C 1
ATOM 1083 O O . GLU A 1 134 ? 0.868 19.270 45.234 1.00 51.47 134 GLU A O 1
ATOM 1088 N N . PRO A 1 135 ? 1.719 18.784 47.258 1.00 48.25 135 PRO A N 1
ATOM 1089 C CA . PRO A 1 135 ? 0.473 18.231 47.754 1.00 48.25 135 PRO A CA 1
ATOM 1090 C C . PRO A 1 135 ? -0.621 19.303 47.839 1.00 48.25 135 PRO A C 1
ATOM 1092 O O . PRO A 1 135 ? -0.381 20.398 48.334 1.00 48.25 135 PRO A O 1
ATOM 1095 N N . GLU A 1 136 ? -1.830 18.909 47.428 1.00 53.62 136 GLU A N 1
ATOM 1096 C CA . GLU A 1 136 ? -3.094 19.232 48.103 1.00 53.62 136 GLU A CA 1
ATOM 1097 C C . GLU A 1 136 ? -3.299 20.702 48.506 1.00 53.62 136 GLU A C 1
ATOM 1099 O O . GLU A 1 136 ? -3.185 21.082 49.670 1.00 53.62 136 GLU A O 1
ATOM 1104 N N . ALA A 1 137 ? -3.756 21.506 47.552 1.00 53.00 137 ALA A N 1
ATOM 1105 C CA . ALA A 1 137 ? -4.848 22.423 47.838 1.00 53.00 137 ALA A CA 1
ATOM 1106 C C . ALA A 1 137 ? -5.978 22.012 46.900 1.00 53.00 137 ALA A C 1
ATOM 1108 O O . ALA A 1 137 ? -5.915 22.268 45.699 1.00 53.00 137 ALA A O 1
ATOM 1109 N N . SER A 1 138 ? -6.959 21.282 47.432 1.00 60.56 138 SER A N 1
ATOM 1110 C CA . SER A 1 138 ? -8.232 21.088 46.744 1.00 60.56 138 SER A CA 1
ATOM 1111 C C . SER A 1 138 ? -8.713 22.470 46.308 1.00 60.56 138 SER A C 1
ATOM 1113 O O . SER A 1 138 ? -8.947 23.322 47.163 1.00 60.56 138 SER A O 1
ATOM 1115 N N . GLU A 1 139 ? -8.758 22.718 45.000 1.00 66.44 139 GLU A N 1
ATOM 1116 C CA . GLU A 1 139 ? -9.308 23.943 44.427 1.00 66.44 139 GLU A CA 1
ATOM 1117 C C . GLU A 1 139 ? -10.759 23.995 44.914 1.00 66.44 139 GLU A C 1
ATOM 1119 O O . GLU A 1 139 ? -11.595 23.196 44.485 1.00 66.44 139 GLU A O 1
ATOM 1124 N N . ILE A 1 140 ? -11.019 24.803 45.947 1.00 70.19 140 ILE A N 1
ATOM 1125 C CA . ILE A 1 140 ? -12.359 24.943 46.506 1.00 70.19 140 ILE A CA 1
ATOM 1126 C C . ILE A 1 140 ? -13.206 25.458 45.349 1.00 70.19 140 ILE A C 1
ATOM 1128 O O . ILE A 1 140 ? -12.861 26.463 44.729 1.00 70.19 140 ILE A O 1
ATOM 1132 N N . ASP A 1 141 ? -14.267 24.724 45.017 1.00 82.25 141 ASP A N 1
ATOM 1133 C CA . ASP A 1 141 ? -15.211 25.148 43.993 1.00 82.25 141 ASP A CA 1
ATOM 1134 C C . ASP A 1 141 ? -15.625 26.596 44.288 1.00 82.25 141 ASP A C 1
ATOM 1136 O O . ASP A 1 141 ? -16.004 26.906 45.416 1.00 82.25 141 ASP A O 1
ATOM 1140 N N . HIS A 1 142 ? -15.539 27.491 43.302 1.00 84.25 142 HIS A N 1
ATOM 1141 C CA . HIS A 1 142 ? -15.822 28.918 43.487 1.00 84.25 142 HIS A CA 1
ATOM 1142 C C . HIS A 1 142 ? -17.216 29.142 44.103 1.00 84.25 142 HIS A C 1
ATOM 1144 O O . HIS A 1 142 ? -17.444 30.104 44.832 1.00 84.25 142 HIS A O 1
ATOM 1150 N N . PHE A 1 143 ? -18.168 28.235 43.851 1.00 87.69 143 PHE A N 1
ATOM 1151 C CA . PHE A 1 143 ? -19.480 28.269 44.501 1.00 87.69 143 PHE A CA 1
ATOM 1152 C C . PHE A 1 143 ? -19.417 27.984 46.007 1.00 87.69 143 PHE A C 1
ATOM 1154 O O . PHE A 1 143 ? -20.163 28.590 46.771 1.00 87.69 143 PHE A O 1
ATOM 1161 N N . GLN A 1 144 ? -18.533 27.090 46.441 1.00 88.44 144 GLN A N 1
ATOM 1162 C CA . GLN A 1 144 ? -18.341 26.745 47.845 1.00 88.44 144 GLN A CA 1
ATOM 1163 C C . GLN A 1 144 ? -17.700 27.896 48.630 1.00 88.44 144 GLN A C 1
ATOM 1165 O O . GLN A 1 144 ? -18.067 28.116 49.779 1.00 88.44 144 GLN A O 1
ATOM 1170 N N . GLU A 1 145 ? -16.795 28.658 48.013 1.00 86.69 145 GLU A N 1
ATOM 1171 C CA . GLU A 1 145 ? -16.218 29.865 48.620 1.00 86.69 145 GLU A CA 1
ATOM 1172 C C . GLU A 1 145 ? -17.296 30.924 48.899 1.00 86.69 145 GLU A C 1
ATOM 1174 O O . GLU A 1 145 ? -17.407 31.408 50.023 1.00 86.69 145 GLU A O 1
ATOM 1179 N N . VAL A 1 146 ? -18.160 31.197 47.915 1.00 90.31 146 VAL A N 1
ATOM 1180 C CA . VAL A 1 146 ? -19.275 32.151 48.057 1.00 90.31 146 VAL A CA 1
ATOM 1181 C C . VAL A 1 146 ? -20.270 31.713 49.136 1.00 90.31 146 VAL A C 1
ATOM 1183 O O . VAL A 1 146 ? -20.783 32.549 49.875 1.00 90.31 146 VAL A O 1
ATOM 1186 N N . LEU A 1 147 ? -20.558 30.411 49.244 1.00 92.69 147 LEU A N 1
ATOM 1187 C CA . LEU A 1 147 ? -21.425 29.891 50.307 1.00 92.69 147 LEU A CA 1
ATOM 1188 C C . LEU A 1 147 ? -20.827 30.128 51.694 1.00 92.69 147 LEU A C 1
ATOM 1190 O O . LEU A 1 147 ? -21.549 30.540 52.597 1.00 92.69 147 LEU A O 1
ATOM 1194 N N . ASN A 1 148 ? -19.521 29.908 51.844 1.00 88.19 148 ASN A N 1
ATOM 1195 C CA . ASN A 1 148 ? -18.836 30.118 53.114 1.00 88.19 148 ASN A CA 1
ATOM 1196 C C . ASN A 1 148 ? -18.844 31.602 53.526 1.00 88.19 148 ASN A C 1
ATOM 1198 O O . ASN A 1 148 ? -19.037 31.887 54.701 1.00 88.19 148 ASN A O 1
ATOM 1202 N N . GLU A 1 149 ? -18.683 32.538 52.580 1.00 86.75 149 GLU A N 1
ATOM 1203 C CA . GLU A 1 149 ? -18.729 33.987 52.859 1.00 86.75 149 GLU A CA 1
ATOM 1204 C C . GLU A 1 149 ? -20.116 34.453 53.330 1.00 86.75 149 GLU A C 1
ATOM 1206 O O . GLU A 1 149 ? -20.221 35.349 54.157 1.00 86.75 149 GLU A O 1
ATOM 1211 N N . ILE A 1 150 ? -21.193 33.855 52.815 1.00 86.06 150 ILE A N 1
ATOM 1212 C CA . ILE A 1 150 ? -22.565 34.215 53.211 1.00 86.06 150 ILE A CA 1
ATOM 1213 C C . ILE A 1 150 ? -22.915 33.676 54.609 1.00 86.06 150 ILE A C 1
ATOM 1215 O O . ILE A 1 150 ? -23.784 34.237 55.280 1.00 86.06 150 ILE A O 1
ATOM 1219 N N . GLU A 1 151 ? -22.303 32.563 55.021 1.00 81.12 151 GLU A N 1
ATOM 1220 C CA . GLU A 1 151 ? -22.544 31.943 56.329 1.00 81.12 151 GLU A CA 1
ATOM 1221 C C . GLU A 1 151 ? -21.751 32.592 57.481 1.00 81.12 151 GLU A C 1
ATOM 1223 O O . GLU A 1 151 ? -22.124 32.375 58.639 1.00 81.12 151 GLU A O 1
ATOM 1228 N N . GLU A 1 152 ? -20.707 33.379 57.188 1.00 71.00 152 GLU A N 1
ATOM 1229 C CA . GLU A 1 152 ? -19.927 34.163 58.171 1.00 71.00 152 GLU A CA 1
ATOM 1230 C C . GLU A 1 152 ? -20.599 35.502 58.537 1.00 71.00 152 GLU A C 1
ATOM 1232 O O . GLU A 1 152 ? -20.655 35.811 59.754 1.00 71.00 152 GLU A O 1
#

pLDDT: mean 71.72, std 17.12, range [41.47, 96.44]

InterPro domains:
  IPR007914 Uncharacterised protein family UPF0193 [PF05250] (11-152)
  IPR007914 Uncharacterised protein family UPF0193 [PTHR28348] (12-152)

Secondary structure (DSSP, 8-state):
-------PPP----TT--------HHHHHHHHHHHHHHHHHHHHHHHHHHHHHHHHHHS--------------------PPPHHHHHHT-------PPPPP-HHHHHHHHHHHHHHSS----S-----------S------HHHHHHHHHH-

Organism: NCBI:txid1143690

Radius of gyr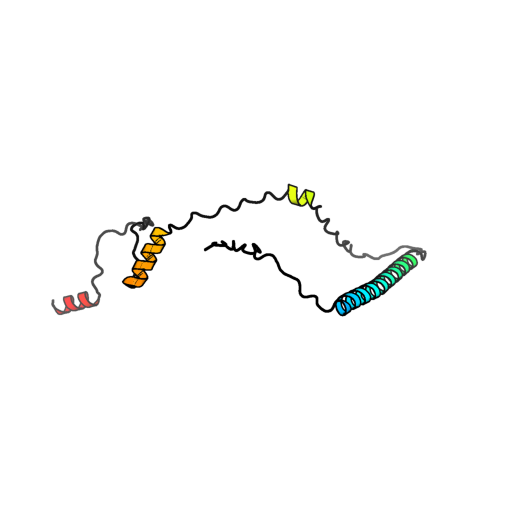ation: 41.13 Å; chains: 1; bounding box: 59×92×106 Å

Sequence (152 aa):
PVEIKQKMETPSGGLWNNPRLSRSRKEALDMQRLRKEESVLTSQQREQTNHSKVEAASRPVTSSLLRESIQRHQPQTSRRRCAETCRLNYEQEKFCPGPTRDLEKEKRRLQSIFAVGKEESSSSESPRKTPVQEPEASEIDHFQEVLNEIEE

Foldseek 3Di:
DDDDDDDDDDDPDDPPDDDDDDPPPVVVVVVVVVVVVVVVVVVVVVVVVVVVVVVVVPDDDDDDDDDPPDPPPDPPPPPPDPPVVVVVPDPDDDDDDDDDDDPVQVVVQVVCCVPPVDGDPPPPPPPPDPPDDDDDDPPQDPVNVVVVVVVD